Protein AF-Q3A2B3-F1 (afdb_monomer)

Mean predicted aligned error: 6.48 Å

Structure (mmCIF, N/CA/C/O backbone):
data_AF-Q3A2B3-F1
#
_entry.id   AF-Q3A2B3-F1
#
loop_
_atom_site.group_PDB
_atom_site.id
_atom_site.type_symbol
_atom_site.label_atom_id
_atom_site.label_alt_id
_atom_site.label_comp_id
_atom_site.label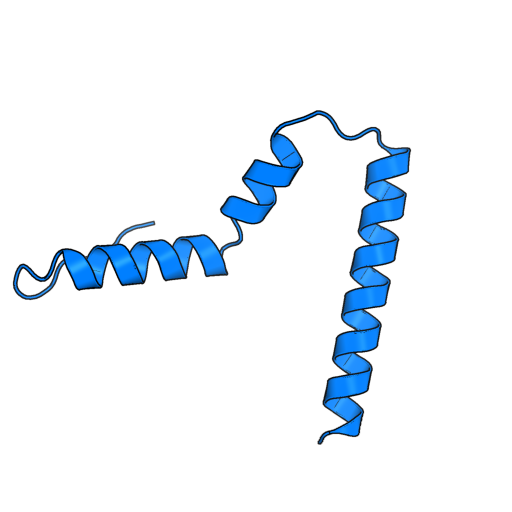_asym_id
_atom_site.label_entity_id
_atom_site.label_seq_id
_atom_site.pdbx_PDB_ins_code
_atom_site.Cartn_x
_atom_site.Cartn_y
_atom_site.Cartn_z
_atom_site.occupancy
_atom_site.B_iso_or_equiv
_atom_site.auth_seq_id
_atom_site.auth_comp_id
_atom_site.auth_asym_id
_atom_site.auth_atom_id
_atom_site.pdbx_PDB_model_num
ATOM 1 N N . MET A 1 1 ? 1.863 16.278 -7.998 1.00 82.12 1 MET A N 1
ATOM 2 C CA . MET A 1 1 ? 3.046 15.398 -8.090 1.00 82.12 1 MET A CA 1
ATOM 3 C C . MET A 1 1 ? 3.500 15.373 -9.532 1.00 82.12 1 MET A C 1
ATOM 5 O O . MET A 1 1 ? 2.703 15.012 -10.385 1.00 82.12 1 MET A O 1
ATOM 9 N N . GLU A 1 2 ? 4.753 15.740 -9.785 1.00 86.38 2 GLU A N 1
ATOM 10 C CA . GLU A 1 2 ? 5.318 15.827 -11.135 1.00 86.38 2 GLU A CA 1
ATOM 11 C C . GLU A 1 2 ? 6.592 14.986 -11.246 1.00 86.38 2 GLU A C 1
ATOM 13 O O . GLU A 1 2 ? 7.300 14.734 -10.253 1.00 86.38 2 GLU A O 1
ATOM 18 N N . ILE A 1 3 ? 6.851 14.487 -12.456 1.00 86.12 3 ILE A N 1
ATOM 19 C CA . ILE A 1 3 ? 8.023 13.678 -12.792 1.00 86.12 3 ILE A CA 1
ATOM 20 C C . ILE A 1 3 ? 8.509 14.102 -14.160 1.00 86.12 3 ILE A C 1
ATOM 22 O O . ILE A 1 3 ? 7.794 13.965 -15.146 1.00 86.12 3 ILE A O 1
ATOM 26 N N . GLN A 1 4 ? 9.741 14.591 -14.191 1.00 89.19 4 GLN A N 1
ATOM 27 C CA . GLN A 1 4 ? 10.432 14.908 -15.426 1.00 89.19 4 GLN A CA 1
ATOM 28 C C . GLN A 1 4 ? 10.962 13.619 -16.051 1.00 89.19 4 GLN A C 1
ATOM 30 O O . GLN A 1 4 ? 11.553 12.774 -15.369 1.00 89.19 4 GLN A O 1
ATOM 35 N N . VAL A 1 5 ? 10.721 13.465 -17.349 1.00 90.31 5 VAL A N 1
ATOM 36 C CA . VAL A 1 5 ? 11.311 12.399 -18.153 1.00 90.31 5 VAL A CA 1
ATOM 37 C C . VAL A 1 5 ? 12.668 12.899 -18.631 1.00 90.31 5 VAL A C 1
ATOM 39 O O . VAL A 1 5 ? 12.748 13.934 -19.282 1.00 90.31 5 VAL A O 1
ATOM 42 N N . VAL A 1 6 ? 13.727 12.175 -18.282 1.00 89.12 6 VAL A N 1
ATOM 43 C CA . VAL A 1 6 ? 15.097 12.465 -18.725 1.00 89.12 6 VAL A CA 1
ATOM 44 C C . VAL A 1 6 ? 15.438 11.484 -19.847 1.00 89.12 6 VAL A C 1
ATOM 46 O O . VAL A 1 6 ? 15.104 10.301 -19.737 1.00 89.12 6 VAL A O 1
ATOM 49 N N . ASP A 1 7 ? 16.052 11.975 -20.923 1.00 89.31 7 ASP A N 1
ATOM 50 C CA . ASP A 1 7 ? 16.524 11.186 -22.074 1.00 89.31 7 ASP A CA 1
ATOM 51 C C . ASP A 1 7 ? 15.451 10.302 -22.738 1.00 89.31 7 ASP A C 1
ATOM 53 O 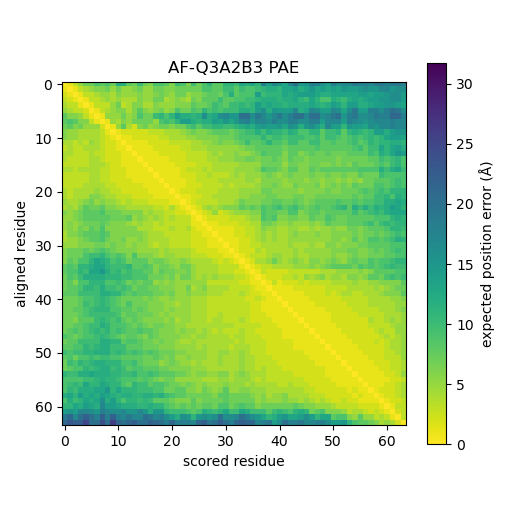O . ASP A 1 7 ? 15.718 9.163 -23.115 1.00 89.31 7 ASP A O 1
ATOM 57 N N . ASN A 1 8 ? 14.201 10.778 -22.827 1.00 86.19 8 ASN A N 1
ATOM 58 C CA . ASN A 1 8 ? 13.049 9.996 -23.312 1.00 86.19 8 ASN A CA 1
ATOM 59 C C . ASN A 1 8 ? 12.830 8.652 -22.576 1.00 86.19 8 ASN A C 1
ATOM 61 O O . ASN A 1 8 ? 12.095 7.787 -23.054 1.00 86.19 8 ASN A O 1
ATOM 65 N N . ASN A 1 9 ? 13.405 8.464 -21.381 1.00 90.19 9 ASN A N 1
ATOM 66 C CA . ASN A 1 9 ? 13.265 7.231 -20.611 1.00 90.19 9 ASN A CA 1
ATOM 67 C C . ASN A 1 9 ? 11.947 7.205 -19.817 1.00 90.19 9 ASN A C 1
ATOM 69 O O . ASN A 1 9 ? 11.896 7.412 -18.597 1.00 90.19 9 ASN A O 1
ATOM 73 N N . VAL A 1 10 ? 10.856 6.947 -20.537 1.00 91.75 10 VAL A N 1
ATOM 74 C CA . VAL A 1 10 ? 9.493 6.916 -19.993 1.00 91.75 10 VAL A CA 1
ATOM 75 C C . VAL A 1 10 ? 9.313 5.786 -18.972 1.00 91.75 10 VAL A C 1
ATOM 77 O O . VAL A 1 10 ? 8.686 5.990 -17.932 1.00 91.75 10 VAL A O 1
ATOM 80 N N . GLU A 1 11 ? 9.907 4.611 -19.195 1.00 92.06 11 GLU A N 1
ATOM 81 C CA . GLU A 1 11 ? 9.784 3.470 -18.275 1.00 92.06 11 GLU A CA 1
ATOM 82 C C . GLU A 1 11 ? 10.344 3.783 -16.883 1.00 92.06 11 GLU A C 1
ATOM 84 O O . GLU A 1 11 ? 9.708 3.509 -15.855 1.00 92.06 11 GLU A O 1
ATOM 89 N N . LYS A 1 12 ? 11.523 4.415 -16.830 1.00 91.88 12 LYS A N 1
ATOM 90 C CA . LYS A 1 12 ? 12.128 4.858 -15.572 1.00 91.88 12 LYS A CA 1
ATOM 91 C C . LYS A 1 12 ? 11.258 5.914 -14.899 1.00 91.88 12 LYS A C 1
ATOM 93 O O . LYS A 1 12 ? 11.039 5.820 -13.689 1.00 91.88 12 LYS A O 1
ATOM 98 N N . ALA A 1 13 ? 10.716 6.868 -15.657 1.00 93.12 13 ALA A N 1
ATOM 99 C CA . ALA A 1 13 ? 9.811 7.886 -15.127 1.00 93.12 13 ALA A CA 1
ATOM 100 C C . ALA A 1 13 ? 8.544 7.265 -14.504 1.00 93.12 13 ALA A C 1
ATOM 102 O O . ALA A 1 13 ? 8.196 7.593 -13.367 1.00 93.12 13 ALA A O 1
ATOM 103 N N . ILE A 1 14 ? 7.915 6.287 -15.167 1.00 93.44 14 ILE A N 1
ATOM 104 C CA . ILE A 1 14 ? 6.760 5.542 -14.633 1.00 93.44 14 ILE A CA 1
ATOM 105 C C . ILE A 1 14 ? 7.138 4.784 -13.355 1.00 93.44 14 ILE A C 1
ATOM 107 O O . ILE A 1 14 ? 6.389 4.784 -12.373 1.00 93.44 14 ILE A O 1
ATOM 111 N N . ARG A 1 15 ? 8.317 4.152 -13.314 1.00 92.31 15 ARG A N 1
ATOM 112 C CA . ARG A 1 15 ? 8.793 3.449 -12.113 1.00 92.31 15 ARG A CA 1
ATOM 113 C C . ARG A 1 15 ? 8.997 4.405 -10.940 1.00 92.31 15 ARG A C 1
ATOM 115 O O . ARG A 1 15 ? 8.630 4.070 -9.809 1.00 92.31 15 ARG A O 1
ATOM 122 N N . VAL A 1 16 ? 9.549 5.590 -11.197 1.00 92.94 16 VAL A N 1
ATOM 123 C CA . VAL A 1 16 ? 9.678 6.657 -10.196 1.00 92.94 16 VAL A CA 1
ATOM 124 C C . VAL A 1 16 ? 8.294 7.116 -9.734 1.00 92.94 16 VAL A C 1
ATOM 126 O O . VAL A 1 16 ? 8.087 7.231 -8.527 1.00 92.94 16 VAL A O 1
ATOM 129 N N . LEU A 1 17 ? 7.323 7.268 -10.643 1.00 93.56 17 LEU A N 1
ATOM 130 C CA . LEU A 1 17 ? 5.940 7.634 -10.304 1.00 93.56 17 LEU A CA 1
ATOM 131 C C . LEU A 1 17 ? 5.302 6.639 -9.370 1.00 93.56 17 LEU A C 1
ATOM 133 O O . LEU A 1 17 ? 4.810 7.000 -8.303 1.00 93.56 17 LEU A O 1
ATOM 137 N N . LYS A 1 18 ? 5.376 5.366 -9.743 1.00 93.00 18 LYS A N 1
ATOM 138 C CA . LYS A 1 18 ? 4.854 4.277 -8.936 1.00 93.00 18 LYS A CA 1
ATOM 139 C C . LYS A 1 18 ? 5.492 4.270 -7.549 1.00 93.00 18 LYS A C 1
ATOM 141 O O . LYS A 1 18 ? 4.780 4.095 -6.564 1.00 93.00 18 LYS A O 1
ATOM 146 N N . ARG A 1 19 ? 6.806 4.499 -7.453 1.00 93.25 19 ARG A N 1
ATOM 147 C CA . ARG A 1 19 ? 7.509 4.573 -6.165 1.00 93.25 19 ARG A CA 1
ATOM 148 C C . ARG A 1 19 ? 7.057 5.775 -5.332 1.00 93.25 19 ARG A C 1
ATOM 150 O O . ARG A 1 19 ? 6.808 5.586 -4.144 1.00 93.25 19 ARG A O 1
ATOM 157 N N . LYS A 1 20 ? 6.901 6.963 -5.928 1.00 93.50 20 LYS A N 1
ATOM 158 C CA . LYS A 1 20 ? 6.390 8.153 -5.227 1.00 93.50 20 LYS A CA 1
ATOM 159 C C . LYS A 1 20 ? 4.953 7.932 -4.725 1.00 93.50 20 LYS A C 1
ATOM 161 O O . LYS A 1 20 ? 4.707 8.072 -3.533 1.00 93.50 20 LYS A O 1
ATOM 166 N N . LEU A 1 21 ? 4.048 7.428 -5.576 1.00 93.62 21 LEU A N 1
ATOM 167 C CA . LEU A 1 21 ? 2.668 7.060 -5.202 1.00 93.62 21 LEU A CA 1
ATOM 168 C C . LEU A 1 21 ? 2.618 6.043 -4.044 1.00 93.62 21 LEU A C 1
ATOM 170 O O . LEU A 1 21 ? 1.749 6.106 -3.172 1.00 93.62 21 LEU A O 1
ATOM 174 N N . GLN A 1 22 ? 3.541 5.074 -4.035 1.00 92.75 22 GLN A N 1
ATOM 175 C CA . GLN A 1 22 ? 3.655 4.084 -2.962 1.00 92.75 22 GLN A CA 1
ATOM 176 C C . GLN A 1 22 ? 4.182 4.688 -1.655 1.00 92.75 22 GLN A C 1
ATOM 178 O O . GLN A 1 22 ? 3.681 4.325 -0.592 1.00 92.75 22 GLN A O 1
ATOM 183 N N . GLN A 1 23 ? 5.166 5.590 -1.721 1.00 92.19 23 GLN A N 1
ATOM 184 C CA . GLN A 1 23 ? 5.720 6.287 -0.554 1.00 92.19 23 GLN A CA 1
ATOM 185 C C . GLN A 1 23 ? 4.698 7.222 0.094 1.00 92.19 23 GLN A C 1
ATOM 187 O O . GLN A 1 23 ? 4.565 7.210 1.315 1.00 92.19 23 GLN A O 1
ATOM 192 N N . GLU A 1 24 ? 3.933 7.955 -0.715 1.00 91.94 24 GLU A N 1
ATOM 193 C CA . GLU A 1 24 ? 2.813 8.780 -0.247 1.00 91.94 24 GLU A CA 1
ATOM 194 C C . GLU A 1 24 ? 1.676 7.929 0.344 1.00 91.94 24 GLU A C 1
ATOM 196 O O . GLU A 1 24 ? 0.846 8.417 1.104 1.00 91.94 24 GLU A O 1
ATOM 201 N N . GLY A 1 25 ? 1.635 6.628 0.037 1.00 91.06 25 GLY A N 1
ATOM 202 C CA . GLY A 1 25 ? 0.644 5.710 0.590 1.00 91.06 25 GLY A CA 1
ATOM 203 C C . GLY A 1 25 ? -0.742 5.844 -0.044 1.00 91.06 25 GLY A C 1
ATOM 204 O O . GLY A 1 25 ? -1.700 5.271 0.482 1.00 91.06 25 GLY A O 1
ATOM 205 N N . LEU A 1 26 ? -0.860 6.514 -1.194 1.00 91.75 26 LEU A N 1
ATOM 206 C CA . LEU A 1 26 ? -2.136 6.782 -1.867 1.00 91.75 26 LEU A CA 1
ATOM 207 C C . LEU A 1 26 ? -2.936 5.508 -2.153 1.00 91.75 26 LEU A C 1
ATOM 209 O O . LEU A 1 26 ? -4.133 5.452 -1.886 1.00 91.75 26 LEU A O 1
ATOM 213 N N .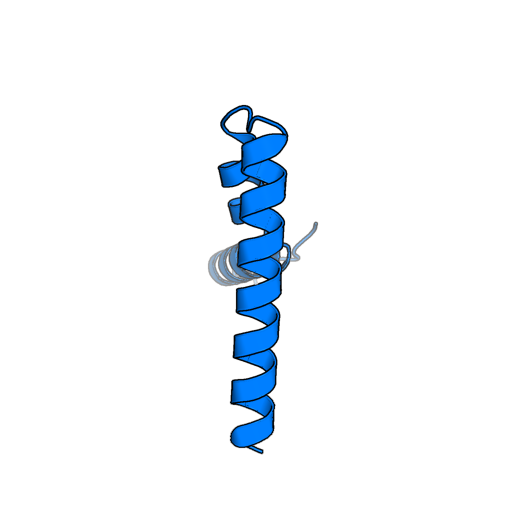 PHE A 1 27 ? -2.285 4.426 -2.589 1.00 91.50 27 PHE A N 1
ATOM 214 C CA . PHE A 1 27 ? -2.956 3.133 -2.790 1.00 91.50 27 PHE A CA 1
ATOM 215 C C . PHE A 1 27 ? -3.580 2.574 -1.506 1.00 91.50 27 PHE A C 1
ATOM 217 O O . PHE A 1 27 ? -4.646 1.954 -1.530 1.00 91.50 27 PHE A O 1
ATOM 224 N N . ARG A 1 28 ? -2.924 2.797 -0.363 1.00 89.94 28 ARG A N 1
ATOM 225 C CA . ARG A 1 28 ? -3.426 2.365 0.941 1.00 89.94 28 ARG A CA 1
ATOM 226 C C . ARG A 1 28 ? -4.617 3.217 1.375 1.00 89.94 28 ARG A C 1
ATOM 228 O O . ARG A 1 28 ? -5.541 2.667 1.975 1.00 89.94 28 ARG A O 1
ATOM 235 N N . GLU A 1 29 ? -4.607 4.512 1.077 1.00 91.75 29 GLU A N 1
ATOM 236 C CA . GLU A 1 29 ? -5.749 5.393 1.324 1.00 91.75 29 GLU A CA 1
ATOM 237 C C . GLU A 1 29 ? -6.938 5.051 0.435 1.00 91.75 29 GLU A C 1
ATOM 239 O O . GLU A 1 29 ? -8.032 4.854 0.954 1.00 91.75 29 GLU A O 1
ATOM 244 N N . MET A 1 30 ? -6.724 4.889 -0.872 1.00 92.44 30 MET A N 1
ATOM 245 C CA . MET A 1 30 ? -7.775 4.495 -1.812 1.00 92.44 30 MET A CA 1
ATOM 246 C C . MET A 1 30 ? -8.451 3.192 -1.374 1.00 92.44 30 MET A C 1
ATOM 248 O O . MET A 1 30 ? -9.676 3.110 -1.338 1.00 92.44 30 MET A O 1
ATOM 252 N N . LYS A 1 31 ? -7.675 2.190 -0.932 1.00 91.62 31 LYS A N 1
ATOM 253 C CA . LYS A 1 31 ? -8.234 0.932 -0.411 1.00 91.62 31 LYS A CA 1
ATOM 254 C C . LYS A 1 31 ? -9.076 1.128 0.855 1.00 91.62 31 LYS A C 1
ATOM 256 O O . LYS A 1 31 ? -10.068 0.429 1.025 1.00 91.62 31 LYS A O 1
ATOM 261 N N . GLN A 1 32 ? -8.687 2.046 1.740 1.00 90.38 32 GLN A N 1
ATOM 262 C CA . GLN A 1 32 ? -9.446 2.350 2.960 1.00 90.38 32 GLN A CA 1
ATOM 263 C C . GLN A 1 32 ? -10.709 3.162 2.675 1.00 90.38 32 GLN A C 1
ATOM 265 O O . GLN A 1 32 ? -11.719 2.945 3.330 1.00 90.38 32 GLN A O 1
ATOM 270 N N . ARG A 1 33 ? -10.650 4.088 1.714 1.00 91.06 33 ARG A N 1
ATOM 271 C CA . ARG A 1 33 ? -11.771 4.960 1.339 1.00 91.06 33 ARG A CA 1
ATOM 272 C C . ARG A 1 33 ? -12.766 4.293 0.390 1.00 91.06 33 ARG A C 1
ATOM 274 O O . ARG A 1 33 ? -13.848 4.832 0.209 1.00 91.06 33 ARG A O 1
ATOM 281 N N . LYS A 1 34 ? -12.425 3.134 -0.192 1.00 91.50 34 LYS A N 1
ATOM 282 C CA . LYS A 1 34 ? -13.293 2.396 -1.126 1.00 91.50 34 LYS A CA 1
ATOM 283 C C . LYS A 1 34 ? -14.691 2.132 -0.555 1.00 91.50 34 LYS A C 1
ATOM 285 O O . LYS A 1 34 ? -15.657 2.124 -1.306 1.00 91.50 34 LYS A O 1
ATOM 290 N N . PHE A 1 35 ? -14.788 1.913 0.754 1.00 91.75 35 PHE A N 1
ATOM 291 C CA . PHE A 1 35 ? -16.049 1.677 1.446 1.00 91.75 35 PHE A CA 1
ATOM 292 C C . PHE A 1 35 ? -16.094 2.473 2.747 1.00 91.75 35 PHE A C 1
ATOM 294 O O . PHE A 1 35 ? -15.060 2.735 3.363 1.00 91.75 35 PHE A O 1
ATOM 301 N N . TYR A 1 36 ? -17.299 2.825 3.189 1.00 93.62 36 TYR A N 1
ATOM 302 C CA . TYR A 1 36 ? -17.489 3.475 4.479 1.00 93.62 36 TYR A CA 1
ATOM 303 C C . TYR A 1 36 ? -17.074 2.544 5.631 1.00 93.62 36 TYR A C 1
ATOM 305 O O . TYR A 1 36 ? -17.579 1.431 5.775 1.00 93.62 36 TYR A O 1
ATOM 313 N N . GLU A 1 37 ? -16.165 3.017 6.484 1.00 92.19 37 GLU A N 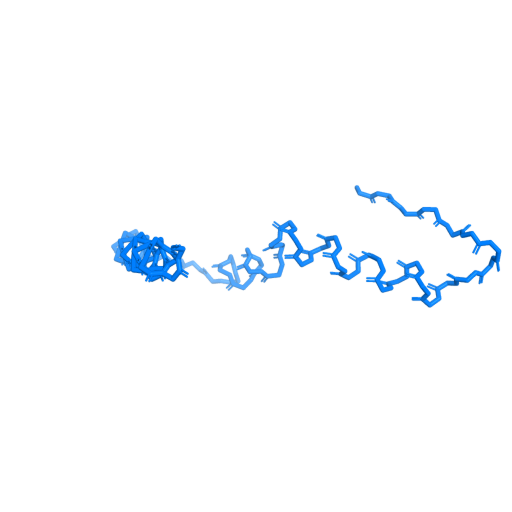1
ATOM 314 C CA . GLU A 1 37 ? -15.745 2.327 7.704 1.00 92.19 37 GLU A CA 1
ATOM 315 C C . GLU A 1 37 ? -16.493 2.931 8.901 1.00 92.19 37 GLU A C 1
ATOM 317 O O . GLU A 1 37 ? -16.312 4.109 9.221 1.00 92.19 37 GLU A O 1
ATOM 322 N N . LYS A 1 38 ? -17.306 2.122 9.598 1.00 96.31 38 LYS A N 1
ATOM 323 C CA . LYS A 1 38 ? -17.996 2.559 10.825 1.00 96.31 38 LYS A CA 1
ATOM 324 C C . LYS A 1 38 ? -16.987 3.119 11.850 1.00 96.31 38 LYS A C 1
ATOM 326 O O . LYS A 1 38 ? -15.897 2.551 11.988 1.00 96.31 38 LYS A O 1
ATOM 331 N N . PRO A 1 39 ? -17.344 4.141 12.657 1.00 95.62 39 PRO A N 1
ATOM 332 C CA . PRO A 1 39 ? -16.416 4.779 13.600 1.00 95.62 39 PRO A CA 1
ATOM 333 C C . PRO A 1 39 ? -15.748 3.809 14.587 1.00 95.62 39 PRO A C 1
ATOM 335 O O . PRO A 1 39 ? -14.546 3.906 14.835 1.00 95.62 39 PRO A O 1
ATOM 338 N N . SER A 1 40 ? -16.499 2.825 15.095 1.00 95.75 40 SER A N 1
ATOM 339 C CA . SER A 1 40 ? -15.975 1.781 15.990 1.00 95.75 40 SER A CA 1
ATOM 340 C C . SER A 1 40 ? -14.893 0.920 15.316 1.00 95.75 40 SER A C 1
ATOM 342 O O . SER A 1 40 ? -13.820 0.690 15.879 1.00 95.75 40 SER A O 1
ATOM 344 N N . VAL A 1 41 ? -15.113 0.526 14.056 1.00 94.69 41 VAL A N 1
ATOM 345 C CA . VAL A 1 41 ? -14.142 -0.255 13.270 1.00 94.69 41 VAL A CA 1
ATOM 346 C C . VAL A 1 41 ? -12.888 0.578 12.996 1.00 94.69 41 VAL A C 1
ATOM 348 O O . VAL A 1 41 ? -11.772 0.101 13.219 1.00 94.69 41 VAL A O 1
ATOM 351 N N . LYS A 1 42 ? -13.063 1.857 12.637 1.00 94.19 42 LYS A N 1
ATOM 352 C CA . LYS A 1 42 ? -11.965 2.812 12.433 1.00 94.19 42 LYS 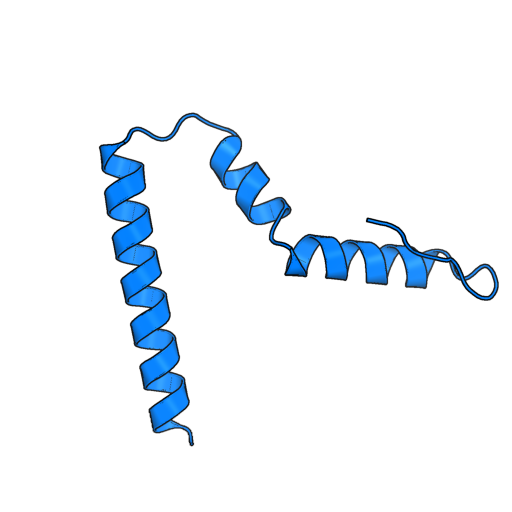A CA 1
ATOM 353 C C . LYS A 1 42 ? -11.107 2.979 13.690 1.00 94.19 42 LYS A C 1
ATOM 355 O O . LYS A 1 42 ? -9.878 2.986 13.587 1.00 94.19 42 LYS A O 1
ATOM 360 N N . ARG A 1 43 ? -11.721 3.080 14.877 1.00 95.19 43 ARG A N 1
ATOM 361 C CA . ARG A 1 43 ? -11.006 3.144 16.166 1.00 95.19 43 ARG A CA 1
ATOM 362 C C . ARG A 1 43 ? -10.185 1.875 16.410 1.00 95.19 43 ARG A C 1
ATOM 364 O O . ARG A 1 43 ? -8.968 1.965 16.572 1.00 95.19 43 ARG A O 1
ATOM 371 N N . LYS A 1 44 ? -10.815 0.700 16.310 1.00 95.75 44 LYS A N 1
ATOM 372 C CA . LYS A 1 44 ? -10.152 -0.603 16.493 1.00 95.75 44 LYS A CA 1
ATOM 373 C C . LYS A 1 44 ? -8.985 -0.807 15.519 1.00 95.75 44 LYS A C 1
ATOM 375 O O . LYS A 1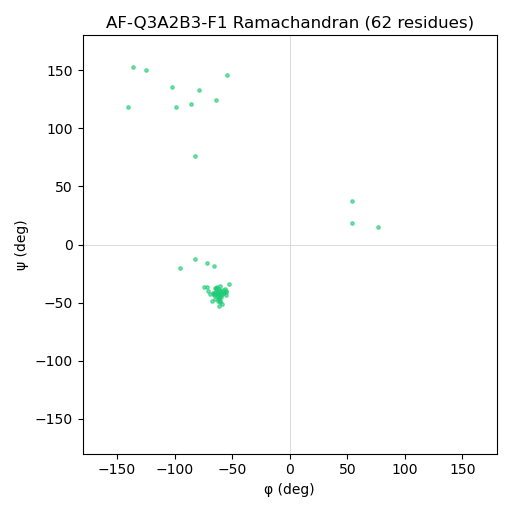 44 ? -7.929 -1.325 15.890 1.00 95.75 44 LYS A O 1
ATOM 380 N N . ARG A 1 45 ? -9.132 -0.371 14.263 1.00 93.81 45 ARG A N 1
ATOM 381 C CA . ARG A 1 45 ? -8.058 -0.423 13.263 1.00 93.81 45 ARG A CA 1
ATOM 382 C C . ARG A 1 45 ? -6.888 0.483 13.636 1.00 93.81 45 ARG A C 1
ATOM 384 O O . ARG A 1 45 ? -5.746 0.027 13.582 1.00 93.81 45 ARG A O 1
ATOM 391 N N . LYS A 1 46 ? -7.149 1.735 14.028 1.00 94.56 46 LYS A N 1
ATOM 392 C CA . LYS A 1 46 ? -6.104 2.685 14.447 1.00 94.56 46 LYS A CA 1
ATOM 393 C C . LYS A 1 46 ? -5.310 2.168 15.648 1.00 94.56 46 LYS A C 1
ATOM 395 O O . LYS A 1 46 ? -4.082 2.233 15.623 1.00 94.56 46 LYS A O 1
ATOM 400 N N . GLU A 1 47 ? -5.982 1.599 16.645 1.00 96.19 47 GLU A N 1
ATOM 401 C CA . GLU A 1 47 ? -5.339 0.981 17.813 1.00 96.19 47 GLU A CA 1
ATOM 402 C C . GLU A 1 47 ? -4.436 -0.194 17.394 1.00 96.19 47 GLU A C 1
ATOM 404 O O . GLU A 1 47 ? -3.255 -0.244 17.749 1.00 96.19 47 GLU A O 1
ATOM 409 N N . LYS A 1 48 ? -4.934 -1.091 16.530 1.00 96.00 48 LYS A N 1
ATOM 410 C CA . LYS A 1 48 ? -4.147 -2.211 15.983 1.00 96.00 48 LYS A CA 1
ATOM 411 C C . LYS A 1 48 ? -2.931 -1.735 15.181 1.00 96.00 48 LYS A C 1
ATOM 413 O O . LYS A 1 48 ? -1.857 -2.336 15.261 1.00 96.00 48 LYS A O 1
ATOM 418 N N . GLU A 1 49 ? -3.078 -0.671 14.394 1.00 94.69 49 GLU A N 1
ATOM 419 C CA . GLU A 1 49 ? -1.974 -0.059 13.650 1.00 94.69 49 GLU A CA 1
ATOM 420 C C . GLU A 1 49 ? -0.934 0.574 14.584 1.00 94.69 49 GLU A C 1
ATOM 422 O O . GLU A 1 49 ? 0.262 0.369 14.373 1.00 94.69 49 GLU A O 1
ATOM 427 N N . ALA A 1 50 ? -1.357 1.267 15.644 1.00 95.38 50 ALA A N 1
ATOM 428 C CA . ALA A 1 50 ? -0.458 1.824 16.653 1.00 95.38 50 ALA A CA 1
ATOM 429 C C . ALA A 1 50 ? 0.349 0.726 17.364 1.00 95.38 50 ALA A C 1
ATOM 431 O O . ALA A 1 50 ? 1.576 0.810 17.430 1.00 95.38 50 ALA A O 1
ATOM 432 N N . GLN A 1 51 ? -0.302 -0.362 17.781 1.00 96.50 51 GLN A N 1
ATOM 433 C CA . GLN A 1 51 ? 0.377 -1.520 18.372 1.00 96.50 51 GLN A CA 1
ATOM 434 C C . GLN A 1 51 ? 1.371 -2.176 17.401 1.00 96.50 51 GLN A C 1
ATOM 436 O O . GLN A 1 51 ? 2.443 -2.633 17.800 1.00 96.50 51 GLN A O 1
ATOM 441 N N . ARG A 1 52 ? 1.042 -2.252 16.104 1.00 95.75 52 ARG A N 1
ATOM 442 C CA . ARG A 1 52 ? 1.976 -2.743 15.074 1.00 95.75 52 ARG A CA 1
ATOM 443 C C . ARG A 1 52 ? 3.188 -1.821 14.928 1.00 95.75 52 ARG A C 1
ATOM 445 O O . ARG A 1 52 ? 4.304 -2.328 14.832 1.00 95.75 52 ARG A O 1
ATOM 452 N N . ARG A 1 53 ? 2.993 -0.495 14.951 1.00 95.12 53 ARG A N 1
ATOM 453 C CA . ARG A 1 53 ? 4.096 0.482 14.927 1.00 95.12 53 ARG A CA 1
ATOM 454 C C . ARG A 1 53 ? 5.005 0.333 16.144 1.00 95.12 53 ARG A C 1
ATOM 456 O O . ARG A 1 53 ? 6.218 0.268 15.968 1.00 95.12 53 ARG A O 1
ATOM 463 N N . LEU A 1 54 ? 4.432 0.199 17.341 1.00 95.88 54 LEU A N 1
ATOM 464 C CA . LEU A 1 54 ? 5.196 -0.002 18.574 1.00 95.88 54 LEU A CA 1
ATOM 465 C C . LEU A 1 54 ? 6.030 -1.288 18.516 1.00 95.88 54 LEU A C 1
ATOM 467 O O . LEU A 1 54 ? 7.238 -1.245 18.728 1.00 95.88 54 LEU A O 1
ATOM 471 N N . ARG A 1 55 ? 5.423 -2.417 18.128 1.00 96.06 55 ARG A N 1
ATOM 472 C CA . ARG A 1 55 ? 6.143 -3.692 17.956 1.00 96.06 55 ARG A CA 1
ATOM 473 C C . ARG A 1 55 ? 7.282 -3.592 16.942 1.00 96.06 55 ARG A C 1
ATOM 475 O O . ARG A 1 55 ? 8.362 -4.127 17.182 1.00 96.06 55 ARG A O 1
ATOM 482 N N . LYS A 1 56 ? 7.068 -2.885 15.824 1.00 95.31 56 LYS A N 1
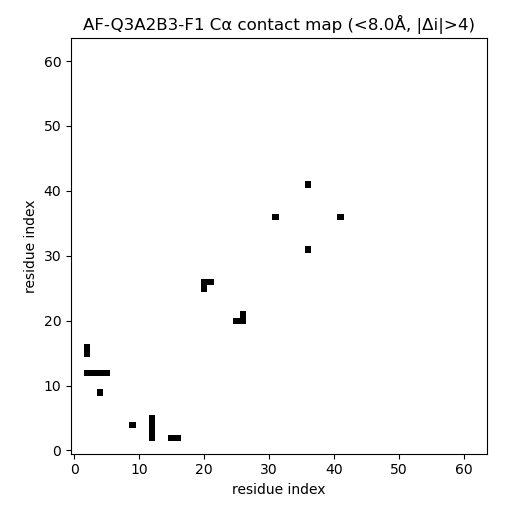ATOM 483 C CA . LYS A 1 56 ? 8.118 -2.639 14.825 1.00 95.31 56 LYS A CA 1
ATOM 484 C C . LYS A 1 56 ? 9.266 -1.807 15.410 1.00 95.31 56 LYS A C 1
ATOM 486 O O . LYS A 1 56 ? 10.416 -2.179 15.198 1.00 95.31 56 LYS A O 1
ATOM 491 N N . LYS A 1 57 ? 8.964 -0.747 16.171 1.00 95.75 57 LYS A N 1
ATOM 492 C CA . LYS A 1 57 ? 9.966 0.095 16.851 1.00 95.75 57 LYS A CA 1
ATOM 493 C C . LYS A 1 57 ? 10.800 -0.716 17.847 1.00 95.75 57 LYS A C 1
ATOM 495 O O . LYS A 1 57 ? 12.020 -0.693 17.760 1.00 95.75 57 LYS A O 1
AT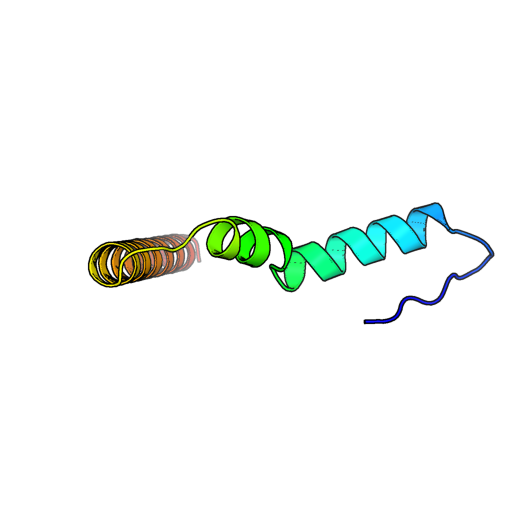OM 500 N N . MET A 1 58 ? 10.156 -1.509 18.706 1.00 95.75 58 MET A N 1
ATOM 501 C CA . MET A 1 58 ? 10.851 -2.372 19.672 1.00 95.75 58 MET A CA 1
ATOM 502 C C . MET A 1 58 ? 11.759 -3.399 18.986 1.00 95.75 58 MET A C 1
ATOM 504 O O . MET A 1 58 ? 12.878 -3.629 19.431 1.00 95.75 58 MET A O 1
ATOM 508 N N . ARG A 1 59 ? 11.314 -3.996 17.870 1.00 94.94 59 ARG A N 1
ATOM 509 C CA . ARG A 1 59 ? 12.145 -4.919 17.080 1.00 94.94 59 ARG A CA 1
ATOM 510 C C . ARG A 1 59 ? 13.361 -4.226 16.460 1.00 94.94 59 ARG A C 1
ATOM 512 O O . ARG A 1 59 ? 14.401 -4.859 16.349 1.00 94.94 59 ARG A O 1
ATOM 519 N N . MET A 1 60 ? 13.220 -2.978 16.015 1.00 94.06 60 MET A N 1
ATOM 520 C CA . MET A 1 60 ? 14.339 -2.196 15.476 1.00 94.06 60 MET A CA 1
ATOM 521 C C . MET A 1 60 ? 15.338 -1.827 16.575 1.00 94.06 60 MET A C 1
ATOM 523 O O . MET A 1 60 ? 16.527 -2.000 16.362 1.00 94.06 60 MET A O 1
ATOM 527 N N . MET A 1 61 ? 14.860 -1.420 17.755 1.00 92.81 61 MET A N 1
ATOM 528 C CA . MET A 1 61 ? 15.712 -1.108 18.912 1.00 92.81 61 MET A CA 1
ATOM 529 C C . MET A 1 61 ? 16.484 -2.319 19.435 1.00 92.81 61 MET A C 1
ATOM 531 O O . MET A 1 61 ? 17.629 -2.171 19.809 1.00 92.81 61 MET A O 1
ATOM 535 N N . LYS A 1 62 ? 15.889 -3.519 19.431 1.00 90.56 62 LYS A N 1
ATOM 536 C CA . LYS A 1 62 ? 16.588 -4.757 19.827 1.00 90.56 62 LYS A CA 1
ATOM 537 C C . LYS A 1 62 ? 17.635 -5.243 18.815 1.00 90.56 62 LYS A C 1
ATOM 539 O O . LYS A 1 62 ? 18.361 -6.180 19.117 1.00 90.56 62 LYS A O 1
ATOM 544 N N . LYS A 1 63 ? 17.598 -4.729 17.583 1.00 86.12 63 LYS A N 1
ATOM 545 C CA . LYS A 1 63 ? 18.517 -5.117 16.503 1.00 86.12 63 LYS A CA 1
ATOM 546 C C . LYS A 1 63 ? 19.718 -4.180 16.374 1.00 86.12 63 LYS A C 1
ATOM 548 O O . LYS A 1 63 ? 20.658 -4.564 15.686 1.00 86.12 63 LYS A O 1
ATOM 553 N N . ALA A 1 64 ? 19.609 -2.967 16.913 1.00 72.62 64 ALA A N 1
ATOM 554 C CA . ALA A 1 64 ? 20.710 -2.019 17.032 1.00 72.62 64 ALA A CA 1
ATOM 555 C C . ALA A 1 64 ? 21.533 -2.378 18.271 1.00 72.62 64 ALA A C 1
ATOM 557 O O . ALA A 1 64 ? 22.764 -2.209 18.194 1.00 72.62 64 ALA A O 1
#

pLDDT: mean 92.28, std 3.82, range [72.62, 96.5]

Solvent-accessible surface area (backbone atoms only — not comparable to full-atom values): 3897 Å² total; per-residue (Å²): 140,86,80,80,66,61,91,82,37,56,68,60,38,52,53,50,48,54,50,50,46,57,72,74,35,50,68,61,48,51,66,58,65,73,50,93,71,56,70,70,58,49,51,56,49,51,53,53,50,50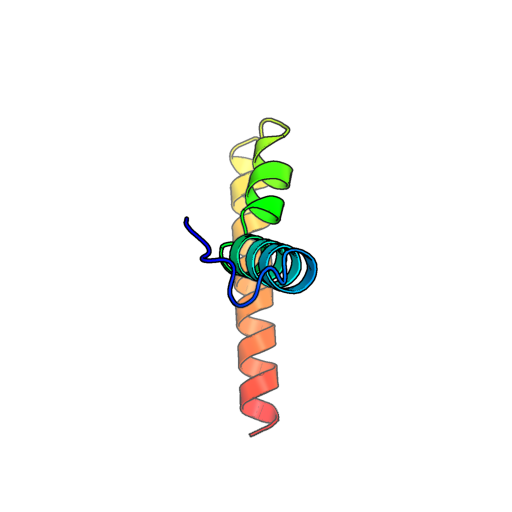,54,50,51,51,54,51,50,55,55,52,62,77,71,108

Organism: Syntrophotalea carbinolica (strain DSM 2380 / NBRC 103641 / GraBd1) (NCBI:txid338963)

Secondary structure (DSSP, 8-state):
---PPSTT-HHHHHHHHHHHHHHHTHHHHHHHHTSPPPHHHHHHHHHHHHHHHHHHHHHHHTT-

Sequence (64 aa):
MEIQVVDNNVEKAIRVLKRKLQQEGLFREMKQRKFYEKPSVKRKRKEKEAQRRLRKKMRMMKKA

Foldseek 3Di:
DDFDDDPVCVVVRVVVVVVVCVVVVVVVVCVVVVDDDDPVRVVVVVVVVVVVVVVVVVVVVVVD

Radius of gyration: 17.65 Å; Cα contacts (8 Å, |Δi|>4): 12; chains: 1; bounding box: 39×21×43 Å

InterPro domains:
  IPR001911 Small ribosomal subunit protein bS21 [MF_00358] (1-55)
  IPR001911 Small ribosomal subunit protein bS21 [PF01165] (3-55)
  IPR001911 Small ribosomal subunit protein bS21 [PR00976] (11-20)
  IPR001911 Small ribosomal subunit protein bS21 [PR00976] (23-33)
  IPR001911 Small ribosomal subunit protein bS21 [PR00976] (35-45)
  IPR001911 Small ribosomal subunit protein bS21 [PTHR21109] (5-57)
  IPR001911 Small ribosomal subunit protein bS21 [TIGR00030] (1-57)
  IPR038380 Small ribosomal subunit protein bS21 superfamily [G3DSA:1.20.5.1150] (14-52)

Nearest PDB structures (foldseek):
  6gaz-assembly1_AU  TM=8.175E-01  e=3.627E-03  Sus scrofa
  8any-assembly1_AQ  TM=8.077E-01  e=5.954E-03  Homo sapiens